Protein AF-A0A3N0X0K7-F1 (afdb_monomer)

Structure (mmCIF, N/CA/C/O backbone):
data_AF-A0A3N0X0K7-F1
#
_entry.id   AF-A0A3N0X0K7-F1
#
loop_
_atom_site.group_PDB
_atom_site.id
_atom_site.type_symbol
_atom_site.label_atom_id
_atom_site.label_alt_id
_atom_site.label_comp_id
_atom_site.label_asym_id
_atom_site.label_entity_id
_atom_site.label_seq_id
_atom_site.pdbx_PDB_ins_code
_atom_site.Cartn_x
_atom_site.Cartn_y
_atom_site.Cartn_z
_atom_site.occupancy
_atom_site.B_iso_or_equiv
_atom_site.auth_seq_id
_atom_site.auth_comp_id
_atom_site.auth_asym_id
_atom_site.auth_atom_id
_atom_site.pdbx_PDB_model_num
ATOM 1 N N . MET A 1 1 ? 2.180 -12.646 -19.378 1.00 42.62 1 MET A N 1
ATOM 2 C CA . MET A 1 1 ? 1.410 -11.622 -18.642 1.00 42.62 1 MET A CA 1
ATOM 3 C C . MET A 1 1 ? 1.307 -12.081 -17.193 1.00 42.62 1 MET A C 1
ATOM 5 O O . MET A 1 1 ? 0.645 -13.079 -16.935 1.00 42.62 1 MET A O 1
ATOM 9 N N . LEU A 1 2 ? 2.068 -11.467 -16.283 1.00 44.31 2 LEU A N 1
ATOM 10 C CA . LEU A 1 2 ? 2.114 -11.867 -14.871 1.00 44.31 2 LEU A CA 1
ATOM 11 C C . LEU A 1 2 ? 0.747 -11.634 -14.223 1.00 44.31 2 LEU A C 1
ATOM 13 O O . LEU A 1 2 ? 0.342 -10.495 -14.007 1.00 44.31 2 LEU A O 1
ATOM 17 N N . LYS A 1 3 ? 0.030 -12.720 -13.932 1.00 46.59 3 LYS A N 1
ATOM 18 C CA . LYS A 1 3 ? -1.106 -12.692 -13.014 1.00 46.59 3 LYS A CA 1
ATOM 19 C C . LYS A 1 3 ? -0.522 -12.767 -11.609 1.00 46.59 3 LYS A C 1
ATOM 21 O O . LYS A 1 3 ? -0.120 -13.841 -11.172 1.00 46.59 3 LYS A O 1
ATOM 26 N N . PHE A 1 4 ? -0.388 -11.621 -10.952 1.00 51.25 4 PHE A N 1
ATOM 27 C CA . PHE A 1 4 ? -0.077 -11.607 -9.529 1.00 51.25 4 PHE A CA 1
ATOM 28 C C . PHE A 1 4 ? -1.282 -12.153 -8.772 1.00 51.25 4 PHE A C 1
ATOM 30 O O . PHE A 1 4 ? -2.422 -11.813 -9.096 1.00 51.25 4 PHE A O 1
ATOM 37 N N . ASP A 1 5 ? -1.025 -13.013 -7.791 1.00 53.47 5 ASP A N 1
ATOM 38 C CA . ASP A 1 5 ? -2.063 -13.415 -6.856 1.00 53.47 5 ASP A CA 1
ATOM 39 C C . ASP A 1 5 ? -2.593 -12.151 -6.170 1.00 53.47 5 ASP A C 1
ATOM 41 O O . ASP A 1 5 ? -1.829 -11.277 -5.748 1.00 53.47 5 ASP A O 1
ATOM 45 N N . VAL A 1 6 ? -3.913 -12.045 -6.096 1.00 47.72 6 VAL A N 1
ATOM 46 C CA . VAL A 1 6 ? -4.622 -10.934 -5.469 1.00 47.72 6 VAL A CA 1
ATOM 47 C C . VAL A 1 6 ? -4.122 -10.732 -4.030 1.00 47.72 6 VAL A C 1
ATOM 49 O O . VAL A 1 6 ? -3.974 -9.595 -3.582 1.00 47.72 6 VAL A O 1
ATOM 52 N N . ALA A 1 7 ? -3.746 -11.817 -3.342 1.00 43.44 7 ALA A N 1
ATOM 53 C CA . ALA A 1 7 ? -3.130 -11.767 -2.018 1.00 43.44 7 ALA A CA 1
ATOM 54 C C . ALA A 1 7 ? -1.805 -10.977 -1.989 1.00 43.44 7 ALA A C 1
ATOM 56 O O . ALA A 1 7 ? -1.611 -10.149 -1.099 1.00 43.44 7 ALA A O 1
ATOM 57 N N . VAL A 1 8 ? -0.939 -11.162 -2.994 1.00 49.38 8 VAL A N 1
ATOM 58 C CA . VAL A 1 8 ? 0.369 -10.488 -3.098 1.00 49.38 8 VAL A CA 1
ATOM 59 C C . VAL A 1 8 ? 0.190 -8.990 -3.331 1.00 49.38 8 VAL A C 1
ATOM 61 O O . VAL A 1 8 ? 0.864 -8.185 -2.695 1.00 49.38 8 VAL A O 1
ATOM 64 N N . ILE A 1 9 ? -0.750 -8.594 -4.196 1.00 49.69 9 ILE A N 1
ATOM 65 C CA . ILE A 1 9 ? -1.032 -7.173 -4.461 1.00 49.69 9 ILE A CA 1
ATOM 66 C C . ILE A 1 9 ? -1.524 -6.469 -3.192 1.00 49.69 9 ILE A C 1
ATOM 68 O O . ILE A 1 9 ? -1.083 -5.362 -2.893 1.00 49.69 9 ILE A O 1
ATOM 72 N N . TYR A 1 10 ? -2.400 -7.109 -2.416 1.00 45.81 10 TYR A N 1
ATOM 73 C CA . TYR A 1 10 ? -2.913 -6.507 -1.187 1.00 45.81 10 TYR A CA 1
ATOM 74 C C . TYR A 1 10 ? -1.892 -6.458 -0.038 1.00 45.81 10 TYR A C 1
ATOM 76 O O . TYR A 1 10 ? -2.064 -5.661 0.884 1.00 45.81 10 TYR A O 1
ATOM 84 N N . GLU A 1 11 ? -0.849 -7.289 -0.059 1.00 48.34 11 GLU A N 1
ATOM 85 C CA . GLU A 1 11 ? 0.229 -7.261 0.944 1.00 48.34 11 GLU A CA 1
ATOM 86 C C . GLU A 1 11 ? 1.332 -6.248 0.604 1.00 48.34 11 GLU A C 1
ATOM 88 O O . GLU A 1 11 ? 1.971 -5.717 1.514 1.00 48.34 11 GLU A O 1
ATOM 93 N N . LEU A 1 12 ? 1.472 -5.866 -0.672 1.00 46.84 12 LEU A N 1
ATOM 94 C CA . LEU A 1 12 ? 2.331 -4.756 -1.112 1.00 46.84 12 LEU A CA 1
ATOM 95 C C . LEU A 1 12 ? 1.853 -3.372 -0.626 1.00 46.84 12 LEU A C 1
ATOM 97 O O . LEU A 1 12 ? 2.621 -2.416 -0.677 1.00 46.84 12 LEU A O 1
ATOM 101 N N . ASP A 1 13 ? 0.628 -3.262 -0.101 1.00 42.47 13 ASP A N 1
ATOM 102 C CA . ASP A 1 13 ? 0.082 -2.034 0.509 1.00 42.47 13 ASP A CA 1
ATOM 103 C C . ASP A 1 13 ? 0.624 -1.791 1.941 1.00 42.47 13 ASP A C 1
ATOM 105 O O . ASP A 1 13 ? 0.201 -0.872 2.649 1.00 42.47 13 ASP A O 1
ATOM 109 N N . THR A 1 14 ? 1.564 -2.634 2.394 1.00 44.47 14 THR A N 1
ATOM 110 C CA . THR A 1 14 ? 2.254 -2.508 3.681 1.00 44.47 14 THR A CA 1
ATOM 111 C C . THR A 1 14 ? 3.696 -2.038 3.484 1.00 44.47 14 THR A C 1
ATOM 113 O O . THR A 1 14 ? 4.567 -2.771 3.020 1.00 44.47 14 THR A O 1
ATOM 116 N N . ILE A 1 15 ? 3.984 -0.794 3.879 1.00 45.72 15 ILE A N 1
ATOM 117 C CA . ILE A 1 15 ? 5.370 -0.324 3.984 1.00 45.72 15 ILE A CA 1
ATOM 118 C C . ILE A 1 15 ? 5.989 -1.008 5.205 1.00 45.72 15 ILE A C 1
ATOM 120 O O . ILE A 1 15 ? 5.619 -0.737 6.354 1.00 45.72 15 ILE A O 1
ATOM 124 N N . SER A 1 16 ? 6.909 -1.928 4.932 1.00 49.16 16 SER A N 1
ATOM 125 C CA . SER A 1 16 ? 7.730 -2.608 5.928 1.00 49.16 16 SER A CA 1
ATOM 126 C C . SER A 1 16 ? 9.101 -1.942 5.928 1.00 49.16 16 SER A C 1
ATOM 128 O O . SER A 1 16 ? 9.809 -1.991 4.924 1.00 49.16 16 SER A O 1
ATOM 130 N N . ILE A 1 17 ? 9.457 -1.273 7.026 1.00 48.50 17 ILE A N 1
ATOM 131 C CA . ILE A 1 17 ? 10.826 -0.792 7.230 1.00 48.50 17 ILE A CA 1
ATOM 132 C C . ILE A 1 17 ? 11.568 -1.936 7.900 1.00 48.50 17 ILE A C 1
ATOM 134 O O . ILE A 1 17 ? 11.283 -2.291 9.042 1.00 48.50 17 ILE A O 1
ATOM 138 N N . THR A 1 18 ? 12.476 -2.537 7.151 1.00 54.69 18 THR A N 1
ATOM 139 C CA . THR A 1 18 ? 13.301 -3.646 7.606 1.00 54.69 18 THR A CA 1
ATOM 140 C C . THR A 1 18 ? 14.745 -3.178 7.607 1.00 54.69 18 THR A C 1
ATOM 142 O O . THR A 1 18 ? 15.184 -2.550 6.641 1.00 54.69 18 THR A O 1
ATOM 145 N N . GLU A 1 19 ? 15.481 -3.459 8.683 1.00 54.78 19 GLU A N 1
ATOM 146 C CA . GLU A 1 19 ? 16.927 -3.251 8.683 1.00 54.78 19 GLU A CA 1
ATOM 147 C C . GLU A 1 19 ? 17.546 -4.119 7.587 1.00 54.78 19 GLU A C 1
ATOM 149 O O . GLU A 1 19 ? 17.354 -5.336 7.539 1.00 54.78 19 GLU A O 1
ATOM 154 N N . ILE A 1 20 ? 18.233 -3.463 6.653 1.00 60.56 20 ILE A N 1
ATOM 155 C CA . ILE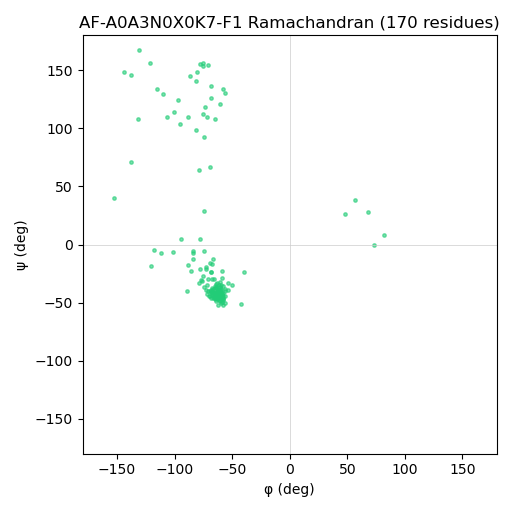 A 1 20 ? 18.908 -4.128 5.544 1.00 60.56 20 ILE A CA 1
ATOM 156 C C . ILE A 1 20 ? 20.152 -4.795 6.119 1.00 60.56 20 ILE A C 1
ATOM 158 O O . ILE A 1 20 ? 21.214 -4.181 6.211 1.00 60.56 20 ILE A O 1
ATOM 162 N N . ASP A 1 21 ? 20.007 -6.057 6.497 1.00 70.38 21 ASP A N 1
ATOM 163 C CA . ASP A 1 21 ? 21.142 -6.912 6.797 1.00 70.38 21 ASP A CA 1
ATOM 164 C C . ASP A 1 21 ? 21.807 -7.333 5.479 1.00 70.38 21 ASP A C 1
ATOM 166 O O . ASP A 1 21 ? 21.222 -8.046 4.658 1.00 70.38 21 ASP A O 1
ATOM 170 N N . GLN A 1 22 ? 23.031 -6.852 5.254 1.00 63.88 22 GLN A N 1
ATOM 171 C CA . GLN A 1 22 ? 23.796 -7.174 4.051 1.00 63.88 22 GLN A CA 1
ATOM 172 C C . GLN A 1 22 ? 24.248 -8.640 4.014 1.00 63.88 22 GLN A C 1
ATOM 174 O O . GLN A 1 22 ? 24.584 -9.127 2.936 1.00 63.88 22 GLN A O 1
ATOM 179 N N . GLU A 1 23 ? 24.219 -9.365 5.131 1.00 72.19 23 GLU A N 1
ATOM 180 C CA . GLU A 1 23 ? 24.517 -10.801 5.158 1.00 72.19 23 GLU A CA 1
ATOM 181 C C . GLU A 1 23 ? 23.287 -11.656 4.805 1.00 72.19 23 GLU A C 1
ATOM 183 O O . GLU A 1 23 ? 23.411 -12.840 4.482 1.00 72.19 23 GLU A O 1
ATOM 188 N N . ASN A 1 24 ? 22.089 -11.058 4.767 1.00 81.00 24 ASN A N 1
ATOM 189 C CA . ASN A 1 24 ? 20.861 -11.769 4.439 1.00 81.00 24 ASN A CA 1
ATOM 190 C C . ASN A 1 24 ? 20.779 -12.109 2.941 1.00 81.00 24 ASN A C 1
ATOM 192 O O . ASN A 1 24 ? 20.677 -11.244 2.063 1.00 81.00 24 ASN A O 1
ATOM 196 N N . GLN A 1 25 ? 20.734 -13.409 2.645 1.00 84.69 25 GLN A N 1
ATOM 197 C CA . GLN A 1 25 ? 20.686 -13.924 1.279 1.00 84.69 25 GLN A CA 1
ATOM 198 C C . GLN A 1 25 ? 19.464 -13.430 0.483 1.00 84.69 25 GLN A C 1
ATOM 200 O O . GLN A 1 25 ? 19.592 -13.168 -0.712 1.00 84.69 25 GLN A O 1
ATOM 205 N N . LEU A 1 26 ? 18.300 -13.240 1.119 1.00 85.62 26 LEU A N 1
ATOM 206 C CA . LEU A 1 26 ? 17.094 -12.733 0.448 1.00 85.62 26 LEU A CA 1
ATOM 207 C C . LEU A 1 26 ? 17.269 -11.281 -0.013 1.00 85.62 26 LEU A C 1
ATOM 209 O O . LEU A 1 26 ? 16.827 -10.915 -1.105 1.00 85.62 26 LEU A O 1
ATOM 213 N N . VAL A 1 27 ? 17.942 -10.467 0.803 1.00 84.44 27 VAL A N 1
ATOM 214 C CA . VAL A 1 27 ? 18.257 -9.064 0.507 1.00 84.44 27 VAL A CA 1
ATOM 215 C C . VAL A 1 27 ? 19.266 -8.979 -0.638 1.00 84.44 27 VAL A C 1
ATOM 217 O O . VAL A 1 27 ? 19.047 -8.240 -1.601 1.00 84.44 27 VAL A O 1
ATOM 220 N N . GLN A 1 28 ? 20.326 -9.790 -0.586 1.00 87.00 28 GLN A N 1
ATOM 221 C CA . GLN A 1 28 ? 21.322 -9.884 -1.659 1.00 87.00 28 GLN A CA 1
ATOM 222 C C . GLN A 1 28 ? 20.703 -10.322 -2.988 1.00 87.00 28 GLN A C 1
ATOM 224 O O . GLN A 1 28 ? 21.020 -9.792 -4.060 1.00 87.00 28 GLN A O 1
ATOM 229 N N . ASP A 1 29 ? 19.755 -11.250 -2.919 1.00 90.81 29 ASP A N 1
ATOM 230 C CA . ASP A 1 29 ? 18.973 -11.673 -4.062 1.00 90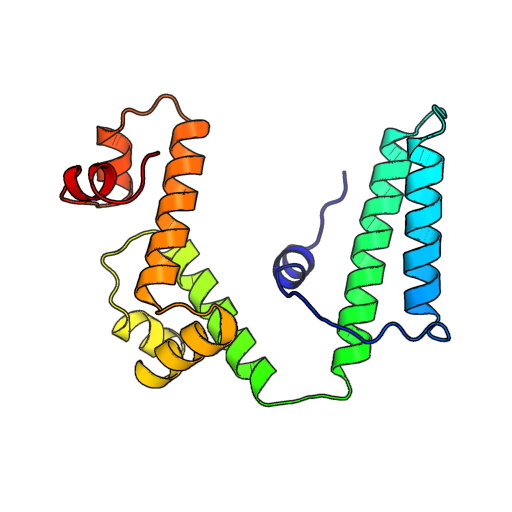.81 29 ASP A CA 1
ATOM 231 C C . ASP A 1 29 ? 18.140 -10.516 -4.635 1.00 90.81 29 ASP A C 1
ATOM 233 O O . ASP A 1 29 ? 18.223 -10.227 -5.834 1.00 90.81 29 ASP A O 1
ATOM 237 N N . ALA A 1 30 ? 17.356 -9.814 -3.816 1.00 90.81 30 ALA A N 1
ATOM 238 C CA . ALA A 1 30 ? 16.565 -8.674 -4.284 1.00 90.81 30 ALA A CA 1
ATOM 239 C C . ALA A 1 30 ? 17.451 -7.611 -4.955 1.00 90.81 30 ALA A C 1
ATOM 241 O O . ALA A 1 30 ? 17.155 -7.163 -6.066 1.00 90.81 30 ALA A O 1
ATOM 242 N N . TYR A 1 31 ? 18.588 -7.290 -4.339 1.00 88.50 31 TYR A N 1
ATOM 243 C CA . TYR A 1 31 ? 19.558 -6.339 -4.871 1.00 88.50 31 TYR A CA 1
ATOM 244 C C . TYR A 1 31 ? 20.146 -6.782 -6.220 1.00 88.50 31 TYR A C 1
ATOM 246 O O . TYR A 1 31 ? 20.224 -6.000 -7.172 1.00 88.50 31 TYR A O 1
ATOM 254 N N . THR A 1 32 ? 20.488 -8.064 -6.349 1.00 93.38 32 THR A N 1
ATOM 255 C CA . THR A 1 32 ? 20.957 -8.643 -7.614 1.00 93.38 32 THR A CA 1
ATOM 256 C C . THR A 1 32 ? 19.885 -8.564 -8.702 1.00 93.38 32 THR A C 1
ATOM 258 O O . THR A 1 32 ? 20.196 -8.257 -9.854 1.00 93.38 32 THR A O 1
ATOM 261 N N . THR A 1 33 ? 18.614 -8.793 -8.360 1.00 94.56 33 THR A N 1
ATOM 262 C CA . THR A 1 33 ? 17.507 -8.648 -9.316 1.00 94.56 33 THR A CA 1
ATOM 263 C C . THR A 1 33 ? 17.347 -7.202 -9.771 1.00 94.56 33 THR A C 1
ATOM 265 O O . THR A 1 33 ? 17.200 -6.974 -10.967 1.00 94.56 33 THR A O 1
ATOM 268 N N . ILE A 1 34 ? 17.457 -6.223 -8.866 1.00 92.62 34 ILE A N 1
ATOM 269 C CA . ILE A 1 34 ? 17.421 -4.794 -9.221 1.00 92.62 34 ILE A CA 1
ATOM 270 C C . ILE A 1 34 ? 18.534 -4.459 -10.220 1.00 92.62 34 ILE A C 1
ATOM 272 O O . ILE A 1 34 ? 18.269 -3.829 -11.243 1.00 92.62 34 ILE A O 1
ATOM 276 N N . LYS A 1 35 ? 19.765 -4.931 -9.981 1.00 94.44 35 LYS A N 1
ATOM 277 C CA . LYS A 1 35 ? 20.880 -4.741 -10.924 1.00 94.44 35 LYS A CA 1
ATOM 278 C C . LYS A 1 35 ? 20.578 -5.322 -12.305 1.00 94.44 35 LYS A C 1
ATOM 280 O O . LYS A 1 35 ? 20.861 -4.670 -13.307 1.00 94.44 35 LYS A O 1
ATOM 285 N N . LYS A 1 36 ? 19.968 -6.510 -12.366 1.00 94.62 36 LYS A N 1
ATOM 286 C CA . LYS A 1 36 ? 19.537 -7.125 -13.631 1.00 94.62 36 LYS A CA 1
ATOM 287 C C . LYS A 1 36 ? 18.443 -6.308 -14.321 1.00 94.62 36 LYS A C 1
ATOM 289 O O . LYS A 1 36 ? 18.543 -6.107 -15.523 1.00 94.62 36 LYS A O 1
ATOM 294 N N . CYS A 1 37 ? 17.459 -5.780 -13.583 1.00 93.31 37 CYS A N 1
ATOM 295 C CA . CYS A 1 37 ? 16.446 -4.875 -14.141 1.00 93.31 37 CYS A CA 1
ATOM 296 C C . CYS A 1 37 ? 17.088 -3.637 -14.774 1.00 93.31 37 CYS A C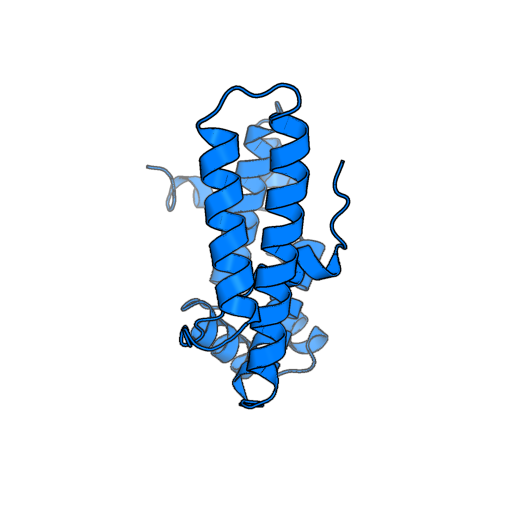 1
ATOM 298 O O . CYS A 1 37 ? 16.733 -3.263 -15.886 1.00 93.31 37 CYS A O 1
ATOM 300 N N . ILE A 1 38 ? 18.037 -3.009 -14.073 1.00 92.69 38 ILE A N 1
ATOM 301 C CA . ILE A 1 38 ? 18.732 -1.810 -14.559 1.00 92.69 38 ILE A CA 1
ATOM 302 C C . ILE A 1 38 ? 19.540 -2.137 -15.816 1.00 92.69 38 ILE A C 1
ATOM 304 O O . ILE A 1 38 ? 19.441 -1.414 -16.805 1.00 92.69 38 ILE A O 1
ATOM 308 N N . PHE A 1 39 ? 20.293 -3.239 -15.801 1.00 94.25 39 PHE A N 1
ATOM 309 C CA . PHE A 1 39 ? 21.064 -3.689 -16.956 1.00 94.25 39 PHE A CA 1
ATOM 310 C C . PHE A 1 39 ? 20.163 -3.947 -18.173 1.00 94.25 39 PHE A C 1
ATOM 312 O O . PHE A 1 39 ? 20.421 -3.409 -19.247 1.00 94.25 39 PHE A O 1
ATOM 319 N N . GLU A 1 40 ? 19.079 -4.703 -18.006 1.00 93.50 40 GLU A N 1
ATOM 320 C CA . GLU A 1 40 ? 18.120 -5.001 -19.080 1.00 93.50 40 GLU A CA 1
ATOM 321 C C . GLU A 1 40 ? 17.412 -3.732 -19.582 1.00 93.50 40 GLU A C 1
ATOM 323 O O . GLU A 1 40 ? 17.122 -3.578 -20.765 1.00 93.50 40 GLU A O 1
ATOM 328 N N . TYR A 1 41 ? 17.151 -2.773 -18.691 1.00 90.25 41 TYR A N 1
ATOM 329 C CA . TYR A 1 41 ? 16.562 -1.495 -19.073 1.00 90.25 41 TYR A CA 1
ATOM 330 C C . TYR A 1 41 ? 17.520 -0.645 -19.919 1.00 90.25 41 TYR A C 1
ATOM 332 O O . TYR A 1 41 ? 17.089 -0.023 -20.894 1.00 90.25 41 TYR A O 1
ATOM 340 N N . GLN A 1 42 ? 18.806 -0.625 -19.569 1.00 92.56 42 GLN A N 1
ATOM 341 C CA . GLN A 1 42 ? 19.830 0.170 -20.251 1.00 92.56 42 GLN A CA 1
ATOM 342 C C . GLN A 1 42 ? 20.257 -0.428 -21.596 1.00 92.56 42 GLN A C 1
ATOM 344 O O . GLN A 1 42 ? 20.579 0.320 -22.517 1.00 92.56 42 GLN A O 1
ATOM 349 N N . ASN A 1 43 ? 20.231 -1.753 -21.733 1.00 86.00 43 ASN A N 1
ATOM 350 C CA . ASN A 1 43 ? 20.648 -2.436 -22.953 1.00 86.00 43 ASN A CA 1
ATOM 351 C C . ASN A 1 43 ? 19.423 -2.766 -23.820 1.00 86.00 43 ASN A C 1
ATOM 353 O O . ASN A 1 43 ? 18.485 -3.415 -23.371 1.00 86.00 43 ASN A O 1
ATOM 357 N N . GLN A 1 44 ? 19.399 -2.324 -25.081 1.00 85.81 44 GLN A N 1
ATOM 358 C CA . GLN A 1 44 ? 18.306 -2.632 -26.016 1.00 85.81 44 GLN A CA 1
ATOM 359 C C . GLN A 1 44 ? 18.446 -4.047 -26.597 1.00 85.81 44 GLN A C 1
ATOM 361 O O . GLN A 1 44 ? 18.682 -4.233 -27.789 1.00 85.81 44 GLN A O 1
ATOM 366 N N . LEU A 1 45 ? 18.343 -5.055 -25.733 1.00 89.81 45 LEU A N 1
ATOM 367 C CA . LEU A 1 45 ? 18.448 -6.456 -26.124 1.00 89.81 45 LEU A CA 1
ATOM 368 C C . LEU A 1 45 ? 17.121 -6.976 -26.712 1.00 89.81 45 LEU A C 1
ATOM 370 O O . LEU A 1 45 ? 16.039 -6.539 -26.301 1.00 89.81 45 LEU A O 1
ATOM 374 N N . PRO A 1 46 ? 17.163 -7.933 -27.658 1.00 92.81 46 PRO A N 1
ATOM 375 C CA . PRO A 1 46 ? 15.965 -8.625 -28.120 1.00 92.81 46 PRO A CA 1
ATOM 376 C C . PRO A 1 46 ? 15.210 -9.279 -26.956 1.00 92.81 46 PRO A C 1
ATOM 378 O O . PRO A 1 46 ? 15.796 -10.003 -26.157 1.00 92.81 46 PRO A O 1
ATOM 381 N N . GLY A 1 47 ? 13.897 -9.049 -26.869 1.00 91.31 47 GLY A N 1
ATOM 382 C CA . GLY A 1 47 ? 13.063 -9.606 -25.797 1.00 91.31 47 GLY A CA 1
ATOM 383 C C . GLY A 1 47 ? 13.089 -8.829 -24.474 1.00 91.31 47 GLY A C 1
ATOM 384 O O . GLY A 1 47 ? 12.486 -9.295 -23.506 1.00 91.31 47 GLY A O 1
ATOM 385 N N . LYS A 1 48 ? 13.707 -7.639 -24.440 1.00 89.81 48 LYS A N 1
ATOM 386 C CA . LYS A 1 48 ? 13.805 -6.750 -23.269 1.00 89.81 48 LYS A CA 1
ATOM 387 C C . LYS A 1 48 ? 12.512 -6.619 -22.463 1.00 89.81 48 LYS A C 1
ATOM 389 O O . LYS A 1 48 ? 12.525 -6.797 -21.250 1.00 89.81 48 LYS A O 1
ATOM 394 N N . ASP A 1 49 ? 11.387 -6.319 -23.111 1.00 87.44 49 ASP A N 1
ATOM 395 C CA . ASP A 1 49 ? 10.127 -6.080 -22.392 1.00 87.44 49 ASP A CA 1
ATOM 396 C C . ASP A 1 49 ? 9.641 -7.333 -21.657 1.00 87.44 49 ASP A C 1
ATOM 398 O O . ASP A 1 49 ? 9.139 -7.258 -20.534 1.00 87.44 49 ASP A O 1
ATOM 402 N N . LEU A 1 50 ? 9.839 -8.504 -22.266 1.00 90.06 50 LEU A N 1
ATOM 403 C CA . LEU A 1 50 ? 9.511 -9.781 -21.650 1.00 90.06 50 LEU A CA 1
ATOM 404 C C . LEU A 1 50 ? 10.462 -10.078 -20.482 1.00 90.06 50 LEU A C 1
ATOM 406 O O . LEU A 1 50 ? 10.005 -10.461 -19.406 1.00 90.06 50 LEU A O 1
ATOM 410 N N . ALA A 1 51 ? 11.766 -9.855 -20.665 1.00 91.69 51 ALA A N 1
ATOM 411 C CA . ALA A 1 51 ? 12.766 -10.023 -19.614 1.00 91.69 51 ALA A CA 1
ATOM 412 C C . ALA A 1 51 ? 12.493 -9.103 -18.412 1.00 91.69 51 ALA A C 1
ATOM 414 O O . ALA A 1 51 ? 12.479 -9.569 -17.271 1.00 91.69 51 ALA A O 1
ATOM 415 N N . LEU A 1 52 ? 12.177 -7.828 -18.655 1.00 89.75 52 LEU A N 1
ATOM 416 C CA . LEU A 1 52 ? 11.801 -6.867 -17.618 1.00 89.75 52 LEU A CA 1
ATOM 417 C C . LEU A 1 52 ? 10.542 -7.296 -16.867 1.00 89.75 52 LEU A C 1
ATOM 419 O O . LEU A 1 52 ? 10.528 -7.220 -15.641 1.00 89.75 52 LEU A O 1
ATOM 423 N N . GLN A 1 53 ? 9.516 -7.804 -17.558 1.00 88.62 53 GLN A N 1
ATOM 424 C CA . GLN A 1 53 ? 8.332 -8.348 -16.887 1.00 88.62 53 GLN A CA 1
ATOM 425 C C . GLN A 1 53 ? 8.718 -9.461 -15.905 1.00 88.62 53 GLN A C 1
ATOM 427 O O . GLN A 1 53 ? 8.342 -9.394 -14.734 1.00 88.62 53 GLN A O 1
ATOM 432 N N . TYR A 1 54 ? 9.514 -10.445 -16.335 1.00 92.62 54 TYR A N 1
ATOM 433 C CA . TYR A 1 54 ? 9.968 -11.529 -15.458 1.00 92.62 54 TYR A CA 1
ATOM 434 C C . TYR A 1 54 ? 10.810 -11.031 -14.280 1.00 92.62 54 TYR A C 1
ATOM 436 O O . TYR A 1 54 ? 10.594 -11.460 -13.145 1.00 92.62 54 TYR A O 1
ATOM 444 N N . LEU A 1 55 ? 11.750 -10.116 -14.528 1.00 93.31 55 LEU A N 1
ATOM 445 C CA . LEU A 1 55 ? 12.628 -9.575 -13.494 1.00 93.31 55 LEU A CA 1
ATOM 446 C C . LEU A 1 55 ? 11.850 -8.765 -12.452 1.00 93.31 55 LEU A C 1
ATOM 448 O O . LEU A 1 55 ? 12.085 -8.937 -11.257 1.00 93.31 55 LEU A O 1
ATOM 452 N N . VAL A 1 56 ? 10.882 -7.951 -12.879 1.00 88.81 56 VAL A N 1
ATOM 453 C CA . VAL A 1 56 ? 9.999 -7.198 -11.976 1.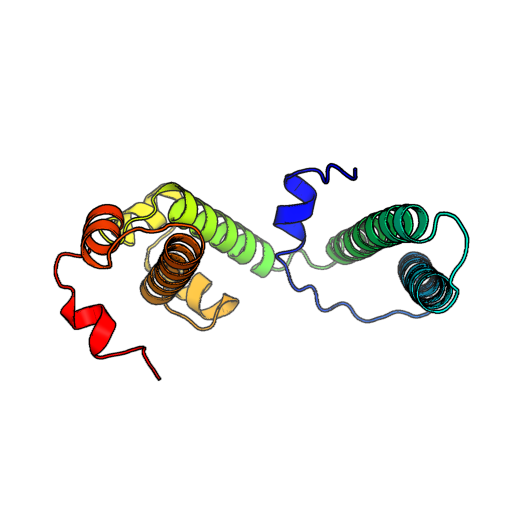00 88.81 56 VAL A CA 1
ATOM 454 C C . VAL A 1 56 ? 9.110 -8.143 -11.170 1.00 88.81 56 VAL A C 1
ATOM 456 O O . VAL A 1 56 ? 9.006 -7.988 -9.955 1.00 88.81 56 VAL A O 1
ATOM 459 N N . GLY A 1 57 ? 8.521 -9.164 -11.800 1.00 87.81 57 GLY A N 1
ATOM 460 C CA . GLY A 1 57 ? 7.738 -10.174 -11.083 1.00 87.81 57 GLY A CA 1
ATOM 461 C C . GLY A 1 57 ? 8.560 -10.902 -10.016 1.00 87.81 57 GLY A C 1
ATOM 462 O O . GLY A 1 57 ? 8.115 -11.059 -8.879 1.00 87.81 57 GLY A O 1
ATOM 463 N N . MET A 1 58 ? 9.795 -11.280 -10.351 1.00 91.44 58 MET A N 1
ATOM 464 C CA . MET A 1 58 ? 10.718 -11.911 -9.410 1.00 91.44 58 MET A CA 1
ATOM 465 C C . MET A 1 58 ? 11.157 -10.956 -8.295 1.00 91.44 58 MET A C 1
ATOM 467 O O . MET A 1 58 ? 11.290 -11.379 -7.147 1.00 91.44 58 MET A O 1
ATOM 471 N N . LEU A 1 59 ? 11.368 -9.674 -8.606 1.00 89.62 59 LEU A N 1
ATOM 472 C CA . LEU A 1 59 ? 11.698 -8.652 -7.614 1.00 89.62 59 LEU A CA 1
ATOM 473 C C . LEU A 1 59 ? 10.576 -8.512 -6.586 1.00 89.62 59 LEU A C 1
ATOM 475 O O . LEU A 1 59 ? 10.846 -8.580 -5.392 1.00 89.62 59 LEU A O 1
ATOM 479 N N . LEU A 1 60 ? 9.325 -8.397 -7.037 1.00 84.44 60 LEU A N 1
ATOM 480 C CA . LEU A 1 60 ? 8.165 -8.311 -6.149 1.00 84.44 60 LEU A CA 1
ATOM 481 C C . LEU A 1 60 ? 8.058 -9.537 -5.233 1.00 84.44 60 LEU A C 1
ATOM 483 O O . LEU A 1 60 ? 7.861 -9.389 -4.030 1.00 84.44 60 LEU A O 1
ATOM 487 N N . LEU A 1 61 ? 8.278 -10.742 -5.768 1.00 85.00 61 LEU A N 1
ATOM 488 C CA . LEU A 1 61 ? 8.278 -11.966 -4.965 1.00 85.00 61 LEU A CA 1
ATOM 489 C C . LEU A 1 61 ? 9.422 -12.000 -3.936 1.00 85.00 61 LEU A C 1
ATOM 491 O O . LEU A 1 61 ? 9.239 -12.492 -2.823 1.00 85.00 61 LEU A O 1
ATOM 495 N N . ARG A 1 62 ? 10.609 -11.489 -4.287 1.00 87.69 62 ARG A N 1
ATOM 496 C CA . ARG A 1 62 ? 11.755 -11.394 -3.365 1.00 87.69 62 ARG A CA 1
ATOM 497 C C . ARG A 1 62 ? 11.480 -10.399 -2.240 1.00 87.69 62 ARG A C 1
ATOM 499 O O . ARG A 1 62 ? 11.690 -10.745 -1.083 1.00 87.69 62 ARG A O 1
ATOM 506 N N . LEU A 1 63 ? 10.949 -9.221 -2.565 1.00 82.31 63 LEU A N 1
ATOM 507 C CA . LEU A 1 63 ? 10.540 -8.219 -1.576 1.00 82.31 63 LEU A CA 1
ATOM 508 C C . LEU A 1 63 ? 9.476 -8.774 -0.624 1.00 82.31 63 LEU A C 1
ATOM 510 O O . LEU A 1 63 ? 9.593 -8.609 0.587 1.00 82.31 63 LEU A O 1
ATOM 514 N N . TYR A 1 64 ? 8.509 -9.520 -1.158 1.00 79.44 64 TYR A N 1
ATOM 515 C CA . TYR A 1 64 ? 7.510 -10.212 -0.354 1.00 79.44 64 TYR A CA 1
ATOM 516 C C . TYR A 1 64 ? 8.121 -11.251 0.605 1.00 79.44 64 TYR A C 1
ATOM 518 O O . TYR A 1 64 ? 7.783 -11.320 1.783 1.00 79.44 64 TYR A O 1
ATOM 526 N N . ARG A 1 65 ? 9.081 -12.059 0.143 1.00 83.06 65 ARG A N 1
ATOM 527 C CA . ARG A 1 65 ? 9.766 -13.032 1.014 1.00 83.06 65 ARG A CA 1
ATOM 528 C C . ARG A 1 65 ? 10.567 -12.358 2.125 1.00 83.06 65 ARG A C 1
ATOM 530 O O . ARG A 1 65 ? 10.578 -12.871 3.239 1.00 83.06 65 ARG A O 1
ATOM 537 N N . ILE A 1 66 ? 11.203 -11.221 1.836 1.00 80.88 66 ILE A N 1
ATOM 538 C CA . ILE A 1 66 ? 11.887 -10.408 2.851 1.00 80.88 66 ILE A CA 1
ATOM 539 C C . ILE A 1 66 ? 10.867 -9.928 3.889 1.00 80.88 66 ILE A C 1
ATOM 541 O O . ILE A 1 66 ? 11.085 -10.129 5.082 1.00 80.88 66 ILE A O 1
ATOM 545 N N . SER A 1 67 ? 9.718 -9.385 3.469 1.00 72.62 67 SER A N 1
ATOM 546 C CA . SER A 1 67 ? 8.698 -8.939 4.426 1.00 72.62 67 SER A CA 1
ATOM 547 C C . SER A 1 67 ? 8.176 -10.078 5.308 1.00 72.62 67 SER A C 1
ATOM 549 O O . SER A 1 67 ? 7.965 -9.856 6.496 1.00 72.62 67 SER A O 1
ATOM 551 N N . GLN A 1 68 ? 8.030 -11.299 4.778 1.00 72.12 68 GLN A N 1
ATOM 552 C CA . GLN A 1 68 ? 7.616 -12.467 5.569 1.00 72.12 68 GLN A CA 1
ATOM 553 C C . GLN A 1 68 ? 8.717 -12.963 6.523 1.00 72.12 68 GLN A C 1
ATOM 555 O O . GLN A 1 68 ? 8.435 -13.260 7.679 1.00 72.12 68 GLN A O 1
ATOM 560 N N . ALA A 1 69 ? 9.978 -13.032 6.082 1.00 68.62 69 ALA A N 1
ATOM 561 C CA . ALA A 1 69 ? 11.086 -13.527 6.909 1.00 68.62 69 ALA A CA 1
ATOM 562 C C . ALA A 1 69 ? 11.303 -12.673 8.173 1.00 68.62 69 ALA A C 1
ATOM 564 O O . ALA A 1 69 ? 11.594 -13.199 9.250 1.00 68.62 69 ALA A O 1
ATOM 565 N N . HIS A 1 70 ? 11.087 -11.361 8.057 1.00 59.59 70 HIS A N 1
ATOM 566 C CA . HIS A 1 70 ? 11.194 -10.421 9.170 1.00 59.59 70 HIS A CA 1
ATOM 567 C C . HIS A 1 70 ? 9.921 -10.317 10.033 1.00 59.59 70 HIS A C 1
ATOM 569 O O . HIS A 1 70 ? 9.966 -9.714 11.105 1.00 59.59 70 HIS A O 1
ATOM 575 N N . GLN A 1 71 ? 8.799 -10.940 9.643 1.00 52.53 71 GLN A N 1
ATOM 576 C CA . GLN A 1 71 ? 7.601 -11.020 10.496 1.00 52.53 71 GLN A CA 1
ATOM 577 C C . GLN A 1 71 ? 7.767 -11.994 11.673 1.00 52.53 71 GLN A C 1
ATOM 579 O O . GLN A 1 71 ? 7.067 -11.856 12.674 1.00 52.53 71 GLN A O 1
ATOM 584 N N . THR A 1 72 ? 8.720 -12.929 11.610 1.00 41.31 72 THR A N 1
ATOM 585 C CA . THR A 1 72 ? 8.853 -14.021 12.592 1.00 41.31 72 THR A CA 1
ATOM 586 C C . THR A 1 72 ? 9.413 -13.619 13.964 1.00 41.31 72 THR A C 1
ATOM 588 O O . THR A 1 72 ? 9.431 -14.449 14.867 1.00 41.31 72 THR A O 1
ATOM 591 N N . GLN A 1 73 ? 9.855 -12.373 14.168 1.00 40.94 73 GLN A N 1
ATOM 592 C CA . GLN A 1 73 ? 10.432 -11.936 15.455 1.00 40.94 73 GLN A CA 1
ATOM 593 C C . GLN A 1 73 ? 9.657 -10.822 16.163 1.00 40.94 73 GLN A C 1
ATOM 595 O O . GLN A 1 73 ? 9.970 -10.487 17.302 1.00 40.94 73 GLN A O 1
ATOM 600 N N . ILE A 1 74 ? 8.612 -10.273 15.540 1.00 39.78 74 ILE A N 1
ATOM 601 C CA . ILE A 1 74 ? 7.850 -9.162 16.111 1.00 39.78 74 ILE A CA 1
ATOM 602 C C . ILE A 1 74 ? 6.351 -9.399 15.878 1.00 39.78 74 ILE A C 1
ATOM 604 O O . ILE A 1 74 ? 5.693 -8.674 15.133 1.00 39.78 74 ILE A O 1
ATOM 608 N N . HIS A 1 75 ? 5.770 -10.373 16.582 1.00 38.88 75 HIS A N 1
ATOM 609 C CA . HIS A 1 75 ? 4.343 -10.316 16.919 1.00 38.88 75 HIS A CA 1
ATOM 610 C C . HIS A 1 75 ? 4.129 -9.191 17.949 1.00 38.88 75 HIS A C 1
ATOM 612 O O . HIS A 1 75 ? 3.839 -9.429 19.117 1.00 38.88 75 HIS A O 1
ATOM 618 N N . THR A 1 76 ? 4.342 -7.938 17.539 1.00 41.50 76 THR A N 1
ATOM 619 C CA . THR A 1 76 ? 3.907 -6.783 18.325 1.00 41.50 76 THR A CA 1
ATOM 620 C C . THR A 1 76 ? 2.474 -6.460 17.954 1.00 41.50 76 THR A C 1
ATOM 622 O O . THR A 1 76 ? 2.059 -6.586 16.802 1.00 41.50 76 THR A O 1
ATOM 625 N N . LEU A 1 77 ? 1.733 -6.010 18.956 1.00 48.66 77 LEU A N 1
ATOM 626 C CA . LEU A 1 77 ? 0.342 -5.554 18.942 1.00 48.66 77 LEU A CA 1
ATOM 627 C C . LEU A 1 77 ? -0.057 -4.720 17.695 1.00 48.66 77 LEU A C 1
ATOM 629 O O . LEU A 1 77 ? -1.214 -4.750 17.282 1.00 48.66 77 LEU A O 1
ATOM 633 N N . ASN A 1 78 ? 0.907 -4.082 17.022 1.00 63.06 78 ASN A N 1
ATOM 634 C CA . ASN A 1 78 ? 0.761 -3.367 15.751 1.00 63.06 78 ASN A CA 1
ATOM 635 C C . ASN A 1 78 ? 0.244 -4.216 14.569 1.00 63.06 78 ASN A C 1
ATOM 637 O O . ASN A 1 78 ? -0.374 -3.661 13.662 1.00 63.06 78 ASN A O 1
ATOM 641 N N . GLN A 1 79 ? 0.488 -5.532 14.517 1.00 65.06 79 GLN A N 1
ATOM 642 C CA . GLN A 1 79 ? 0.011 -6.368 13.399 1.00 65.06 79 GLN A CA 1
ATOM 643 C C . GLN A 1 79 ? -1.515 -6.523 13.400 1.00 65.06 79 GLN A C 1
ATOM 645 O O . GLN A 1 79 ? -2.142 -6.425 12.345 1.00 65.06 79 GLN A O 1
ATOM 650 N N . ASN A 1 80 ? -2.119 -6.696 14.578 1.00 73.38 80 ASN A N 1
ATOM 651 C CA . ASN A 1 80 ? -3.572 -6.799 14.711 1.00 73.38 80 ASN A CA 1
ATOM 652 C C . ASN A 1 80 ? -4.245 -5.481 14.320 1.00 73.38 80 ASN A C 1
ATOM 654 O O . ASN A 1 80 ? -5.186 -5.482 13.533 1.00 73.38 80 ASN A O 1
ATOM 658 N N . GLU A 1 81 ? -3.713 -4.348 14.785 1.00 78.62 81 GLU A N 1
ATOM 659 C CA . GLU A 1 81 ? -4.202 -3.020 14.398 1.00 78.62 81 GLU A CA 1
ATOM 660 C C . GLU A 1 81 ? -4.076 -2.781 12.886 1.00 78.62 81 GLU A C 1
ATOM 662 O O . GLU A 1 81 ? -5.004 -2.274 12.255 1.00 78.62 81 GLU A O 1
ATOM 667 N N . ARG A 1 82 ? -2.969 -3.218 12.269 1.00 75.12 82 ARG A N 1
ATOM 668 C CA . ARG A 1 82 ? -2.775 -3.165 10.808 1.00 75.12 82 ARG A CA 1
ATOM 669 C C . ARG A 1 82 ? -3.765 -4.042 10.055 1.00 75.12 82 ARG A C 1
ATOM 671 O O . ARG A 1 82 ? -4.312 -3.596 9.047 1.00 75.12 82 ARG A O 1
ATOM 678 N N . SER A 1 83 ? -4.027 -5.252 10.544 1.00 79.19 83 SER A N 1
ATOM 679 C CA . SER A 1 83 ? -5.037 -6.142 9.969 1.00 79.19 83 SER A CA 1
ATOM 680 C C . SER A 1 83 ? -6.430 -5.517 10.047 1.00 79.19 83 SER A C 1
ATOM 682 O O . SER A 1 83 ? -7.160 -5.503 9.058 1.00 79.19 83 SER A O 1
ATOM 684 N N . VAL A 1 84 ? -6.783 -4.933 11.194 1.00 84.38 84 VAL A N 1
ATOM 685 C CA . VAL A 1 84 ? -8.055 -4.226 11.383 1.00 84.38 84 VAL A CA 1
ATOM 686 C C . VAL A 1 84 ? -8.160 -3.024 10.444 1.00 84.38 84 VAL A C 1
ATOM 688 O O . VAL A 1 84 ? -9.184 -2.857 9.789 1.00 84.38 84 VAL A O 1
ATOM 691 N N . PHE A 1 85 ? -7.104 -2.219 10.300 1.00 84.06 85 PHE A N 1
ATOM 692 C CA . PHE A 1 85 ? -7.097 -1.082 9.375 1.00 84.06 85 PHE A CA 1
ATOM 693 C C . PHE A 1 85 ? -7.203 -1.504 7.904 1.00 84.06 85 PHE A C 1
ATOM 695 O O . PHE A 1 85 ? -7.863 -0.837 7.109 1.00 84.06 85 PHE A O 1
ATOM 702 N N . ARG A 1 86 ? -6.590 -2.630 7.524 1.00 81.38 86 ARG A N 1
ATOM 703 C CA . ARG A 1 86 ? -6.728 -3.207 6.179 1.00 81.38 86 ARG A CA 1
ATOM 704 C C . ARG A 1 86 ? -8.164 -3.655 5.916 1.00 81.38 86 ARG A C 1
ATOM 706 O O . ARG A 1 86 ? -8.718 -3.313 4.874 1.00 81.38 86 ARG A O 1
ATOM 713 N N . ASN A 1 87 ? -8.773 -4.357 6.869 1.00 83.62 87 ASN A N 1
ATOM 714 C CA . ASN A 1 87 ? -10.172 -4.768 6.775 1.00 83.62 87 ASN A CA 1
ATOM 715 C C . ASN A 1 87 ? -11.103 -3.550 6.721 1.00 83.62 87 ASN A C 1
ATOM 717 O O . ASN A 1 87 ? -12.017 -3.526 5.905 1.00 83.62 87 ASN A O 1
ATOM 721 N N . PHE A 1 88 ? -10.817 -2.499 7.494 1.00 88.69 88 PHE A N 1
ATOM 722 C CA . PHE A 1 88 ? -11.528 -1.226 7.403 1.00 88.69 88 PHE A CA 1
ATOM 723 C C . PHE A 1 88 ? -11.444 -0.626 5.994 1.00 88.69 88 PHE A C 1
ATOM 725 O O . PHE A 1 88 ? -12.479 -0.358 5.390 1.00 88.69 88 PHE A O 1
ATOM 732 N N . LYS A 1 89 ? -10.237 -0.483 5.423 1.00 84.88 89 LYS A N 1
ATOM 733 C CA . LYS A 1 89 ? -10.057 0.015 4.045 1.00 84.88 89 LYS A CA 1
ATOM 734 C C . LYS A 1 89 ? -10.834 -0.821 3.020 1.00 84.88 89 LYS A C 1
ATOM 736 O O . LYS A 1 89 ? -11.411 -0.253 2.098 1.00 84.88 89 LYS A O 1
ATOM 741 N N . LYS A 1 90 ? -10.885 -2.144 3.197 1.00 83.31 90 LYS A N 1
ATOM 742 C CA . LYS A 1 90 ? -11.647 -3.049 2.327 1.00 83.31 90 LYS A CA 1
ATOM 743 C C . LYS A 1 90 ? -13.159 -2.811 2.424 1.00 83.31 90 LYS A C 1
ATOM 745 O O . LYS A 1 90 ? -13.812 -2.676 1.398 1.00 83.31 90 LYS A O 1
ATOM 750 N N . LEU A 1 91 ? -13.703 -2.672 3.633 1.00 86.00 91 LEU A N 1
ATOM 751 C CA . LEU A 1 91 ? -15.124 -2.353 3.823 1.00 86.00 91 LEU A CA 1
ATOM 752 C C . LEU A 1 91 ? -15.494 -0.997 3.207 1.00 86.00 91 LEU A C 1
ATOM 754 O O . LEU A 1 91 ? -16.576 -0.840 2.646 1.00 86.00 91 LEU A O 1
ATOM 758 N N . VAL A 1 92 ? -14.593 -0.015 3.287 1.00 86.94 92 VAL A N 1
ATOM 759 C CA . VAL A 1 92 ? -14.772 1.296 2.644 1.00 86.94 92 VAL A CA 1
ATOM 760 C C . VAL A 1 92 ? -14.779 1.162 1.115 1.00 86.94 92 VAL A C 1
ATOM 762 O O . VAL A 1 92 ? -15.630 1.759 0.454 1.00 86.94 92 VAL A O 1
ATOM 765 N N . GLN A 1 93 ? -13.881 0.338 0.564 1.00 82.00 93 GLN A N 1
ATOM 766 C CA . GLN A 1 93 ? -13.822 0.010 -0.865 1.00 82.00 93 GLN A CA 1
ATOM 767 C C . GLN A 1 93 ? -15.080 -0.688 -1.382 1.00 82.00 93 GLN A C 1
ATOM 769 O O . GLN A 1 93 ? -15.510 -0.414 -2.499 1.00 82.00 93 GLN A O 1
ATOM 774 N N . GLU A 1 94 ? -15.661 -1.586 -0.592 1.00 82.06 94 GLU A N 1
ATOM 775 C CA . GLU A 1 94 ? -16.871 -2.324 -0.964 1.00 82.06 94 GLU A CA 1
ATOM 776 C C . GLU A 1 94 ? -18.125 -1.442 -0.883 1.00 82.06 94 GLU A C 1
ATOM 778 O O . GLU A 1 94 ? -18.999 -1.544 -1.740 1.00 82.06 94 GLU A O 1
ATOM 783 N N . ASN A 1 95 ? -18.201 -0.540 0.104 1.00 80.94 95 ASN A N 1
ATOM 784 C CA . ASN A 1 95 ? -19.381 0.299 0.315 1.00 80.94 95 ASN A CA 1
ATOM 785 C C . ASN A 1 95 ? -19.472 1.498 -0.649 1.00 80.94 95 ASN A C 1
ATOM 787 O O . ASN A 1 95 ? -20.577 1.912 -0.982 1.00 80.94 95 ASN A O 1
ATOM 791 N N . ASN A 1 96 ? -18.338 2.085 -1.066 1.00 69.44 96 ASN A N 1
ATOM 792 C CA . ASN A 1 96 ? -18.262 3.237 -1.990 1.00 69.44 96 ASN A CA 1
ATOM 793 C C . ASN A 1 96 ? -19.203 4.427 -1.669 1.00 69.44 96 ASN A C 1
ATOM 795 O O . ASN A 1 96 ? -19.555 5.196 -2.557 1.00 69.44 96 ASN A O 1
ATOM 799 N N . SER A 1 97 ? -19.590 4.620 -0.403 1.00 70.69 97 SER A N 1
ATOM 800 C CA . SER A 1 97 ? -20.509 5.685 0.028 1.00 70.69 97 SER A CA 1
ATOM 801 C C . SER A 1 97 ? -20.135 6.259 1.400 1.00 70.69 97 SER A C 1
ATOM 803 O O . SER A 1 97 ? -19.642 5.536 2.274 1.00 70.69 97 SER A O 1
ATOM 805 N N . ILE A 1 98 ? -20.412 7.557 1.599 1.00 69.12 98 ILE A N 1
ATOM 806 C CA . ILE A 1 98 ? -20.187 8.315 2.851 1.00 69.12 98 ILE A CA 1
ATOM 807 C C . ILE A 1 98 ? -21.270 8.021 3.903 1.00 69.12 98 ILE A C 1
ATOM 809 O O . ILE A 1 98 ? -21.046 8.236 5.093 1.00 69.12 98 ILE A O 1
ATOM 813 N N . LYS A 1 99 ? -22.448 7.527 3.497 1.00 73.94 99 LYS A N 1
ATOM 814 C CA . LYS A 1 99 ? -23.624 7.412 4.383 1.00 73.94 99 LYS A CA 1
ATOM 815 C C . LYS A 1 99 ? -23.464 6.363 5.491 1.00 73.94 99 LYS A C 1
ATOM 817 O O . LYS A 1 99 ? -24.121 6.472 6.526 1.00 73.94 99 LYS A O 1
ATOM 822 N N . LYS A 1 100 ? -22.590 5.369 5.296 1.00 82.00 100 LYS A N 1
ATOM 823 C CA . LYS A 1 100 ? -22.315 4.330 6.298 1.00 82.00 100 LYS A CA 1
ATOM 824 C C . LYS A 1 100 ? -21.602 4.939 7.501 1.00 82.00 100 LYS A C 1
ATOM 826 O O . LYS A 1 100 ? -20.582 5.619 7.356 1.00 82.00 100 LYS A O 1
ATOM 831 N N . LYS A 1 101 ? -22.153 4.716 8.692 1.00 87.88 101 LYS A N 1
ATOM 832 C CA . LYS A 1 101 ? -21.654 5.349 9.909 1.00 87.88 101 LYS A CA 1
ATOM 833 C C . LYS A 1 101 ? -20.394 4.638 10.396 1.00 87.88 101 LYS A C 1
ATOM 835 O O . LYS A 1 101 ? -20.173 3.463 10.111 1.00 87.88 101 LYS A O 1
ATOM 840 N N . ILE A 1 102 ? -19.550 5.343 11.153 1.00 89.19 102 ILE A N 1
ATOM 841 C CA . ILE A 1 102 ? -18.313 4.749 11.697 1.00 89.19 102 ILE A CA 1
ATOM 842 C C . ILE A 1 102 ? -18.651 3.603 12.657 1.00 89.19 102 ILE A C 1
ATOM 844 O O . ILE A 1 102 ? -17.928 2.614 12.720 1.00 89.19 102 ILE A O 1
ATOM 848 N N . GLU A 1 103 ? -19.765 3.730 13.369 1.00 91.88 103 GLU A N 1
ATOM 849 C CA . GLU A 1 103 ? -20.342 2.727 14.256 1.00 91.88 103 GLU A CA 1
ATOM 850 C C . GLU A 1 103 ? -20.601 1.401 13.527 1.00 91.88 103 GLU A C 1
ATOM 852 O O . GLU A 1 103 ? -20.304 0.338 14.075 1.00 91.88 103 GLU A O 1
ATOM 857 N N . ASP A 1 104 ? -21.073 1.459 12.279 1.00 90.88 104 ASP A N 1
ATOM 858 C CA . ASP A 1 104 ? -21.349 0.275 11.461 1.00 90.88 104 ASP A CA 1
ATOM 859 C C . ASP A 1 104 ? -20.036 -0.413 11.060 1.00 90.88 104 ASP A C 1
ATOM 861 O O . ASP A 1 104 ? -19.884 -1.622 11.227 1.00 90.88 104 ASP A O 1
ATOM 865 N N . TYR A 1 105 ? -19.034 0.366 10.629 1.00 90.88 105 TYR A N 1
ATOM 866 C CA . TYR A 1 105 ? -17.697 -0.162 10.333 1.00 90.88 105 TYR A CA 1
ATOM 867 C C . TYR A 1 105 ? -17.041 -0.794 11.564 1.00 90.88 105 TYR A C 1
ATOM 869 O O . TYR A 1 105 ? -16.454 -1.866 11.468 1.00 90.88 105 TYR A O 1
ATOM 877 N N . ALA A 1 106 ? -17.130 -0.146 12.726 1.00 91.06 106 ALA A N 1
ATOM 878 C CA . ALA A 1 106 ? -16.568 -0.673 13.965 1.00 91.06 106 ALA A CA 1
ATOM 879 C C . ALA A 1 106 ? -17.244 -1.996 14.366 1.00 91.06 106 ALA A C 1
ATOM 881 O O . ALA A 1 106 ? -16.556 -2.950 14.730 1.00 91.06 106 ALA A O 1
ATOM 882 N N . SER A 1 107 ? -18.569 -2.074 14.210 1.00 91.69 107 SER A N 1
ATOM 883 C CA . SER A 1 107 ? -19.358 -3.277 14.493 1.00 91.69 107 SER A CA 1
ATOM 884 C C . SER A 1 107 ? -18.992 -4.441 13.567 1.00 91.69 107 SER A C 1
ATOM 886 O O . SER A 1 107 ? -18.760 -5.547 14.049 1.00 91.69 107 SER A O 1
ATOM 888 N N . GLU A 1 108 ? -18.857 -4.200 12.260 1.00 90.56 108 GLU A N 1
ATOM 889 C CA . GLU A 1 108 ? -18.437 -5.222 11.284 1.00 90.56 108 GLU A CA 1
ATOM 890 C C . GLU A 1 108 ? -16.998 -5.706 11.499 1.00 90.56 108 GLU A C 1
ATOM 892 O O . GLU A 1 108 ? -16.672 -6.857 11.215 1.00 90.56 108 GLU A O 1
ATOM 897 N N . LEU A 1 109 ? -16.137 -4.842 12.038 1.00 87.62 109 LEU A N 1
ATOM 898 C CA . LEU A 1 109 ? -14.764 -5.183 12.409 1.00 87.62 109 LEU A CA 1
ATOM 899 C C . LEU A 1 109 ? -14.657 -5.832 13.799 1.00 87.62 109 LEU A C 1
ATOM 901 O O . LEU A 1 109 ? -13.561 -6.235 14.187 1.00 87.62 109 LEU A O 1
ATOM 905 N N . GLY A 1 110 ? -15.759 -5.922 14.552 1.00 89.56 110 GLY A N 1
ATOM 906 C CA . GLY A 1 110 ? -15.789 -6.493 15.900 1.00 89.56 110 GLY A CA 1
ATOM 907 C C . GLY A 1 110 ? -15.033 -5.669 16.947 1.00 89.56 110 GLY A C 1
ATOM 908 O O . GLY A 1 110 ? -14.522 -6.231 17.915 1.00 89.56 110 GLY A O 1
ATOM 909 N N . ILE A 1 111 ? -14.921 -4.349 16.762 1.00 91.94 111 ILE A N 1
ATOM 910 C CA . ILE A 1 111 ? -14.165 -3.452 17.648 1.00 91.94 111 ILE A CA 1
ATOM 911 C C . ILE A 1 111 ? -14.969 -2.212 18.049 1.00 91.94 111 ILE A C 1
ATOM 913 O O . ILE A 1 111 ? -16.005 -1.894 17.475 1.00 91.94 111 ILE A O 1
ATOM 917 N N . SER A 1 112 ? -14.477 -1.467 19.042 1.00 93.81 112 SER A N 1
ATOM 918 C CA . SER A 1 112 ? -15.092 -0.192 19.421 1.00 93.81 112 SER A CA 1
ATOM 919 C C . SER A 1 112 ? -14.760 0.924 18.420 1.00 93.81 112 SER A C 1
ATOM 921 O O . SER A 1 112 ? -13.688 0.938 17.808 1.00 93.81 112 SER A O 1
ATOM 923 N N . VAL A 1 113 ? -15.636 1.928 18.313 1.00 93.12 113 VAL A N 1
ATOM 924 C CA . VAL A 1 113 ? -15.388 3.144 17.511 1.00 93.12 113 VAL A CA 1
ATOM 925 C C . VAL A 1 113 ? -14.128 3.884 17.971 1.00 93.12 113 VAL A C 1
ATOM 927 O O . VAL A 1 113 ? -13.383 4.423 17.147 1.00 93.12 113 VAL A O 1
ATOM 930 N N . ALA A 1 114 ? -13.859 3.892 19.280 1.00 91.94 114 ALA A N 1
ATOM 931 C CA . ALA A 1 114 ? -12.654 4.489 19.846 1.00 91.94 114 ALA A CA 1
ATOM 932 C C . ALA A 1 114 ? -11.395 3.739 19.387 1.00 91.94 114 ALA A C 1
ATOM 934 O O . ALA A 1 114 ? -10.436 4.371 18.949 1.00 91.94 114 ALA A O 1
ATOM 935 N N . SER A 1 115 ? -11.430 2.402 19.402 1.00 89.06 115 SER A N 1
ATOM 936 C CA . SER A 1 115 ? -10.351 1.556 18.881 1.00 89.06 115 SER A CA 1
ATOM 937 C C . SER A 1 115 ? -10.131 1.803 17.392 1.00 89.06 115 SER A C 1
ATOM 939 O O . SER A 1 115 ? -9.000 2.032 16.985 1.00 89.06 115 SER A O 1
ATOM 941 N N . LEU A 1 116 ? -11.196 1.852 16.586 1.00 90.00 116 LEU A N 1
ATOM 942 C CA . LEU A 1 116 ? -11.087 2.126 15.150 1.00 90.00 116 LEU A CA 1
ATOM 943 C C . LEU A 1 116 ? -10.470 3.506 14.896 1.00 90.00 116 LEU A C 1
ATOM 945 O O . LEU A 1 116 ? -9.585 3.658 14.059 1.00 90.00 116 LEU A O 1
ATOM 949 N N . SER A 1 117 ? -10.898 4.512 15.659 1.00 89.94 117 SER A N 1
ATOM 950 C CA . SER A 1 117 ? -10.367 5.874 15.560 1.00 89.94 117 SER A CA 1
ATOM 951 C C . SER A 1 117 ? -8.892 5.949 15.932 1.00 89.94 117 SER A C 1
ATOM 953 O O . SER A 1 117 ? -8.120 6.610 15.235 1.00 89.94 117 SER A O 1
ATOM 955 N N . GLN A 1 118 ? -8.498 5.255 16.998 1.00 86.25 118 GLN A N 1
ATOM 956 C CA . GLN A 1 118 ? -7.110 5.177 17.426 1.00 86.25 118 GLN A CA 1
ATOM 957 C C . GLN A 1 118 ? -6.256 4.459 16.380 1.00 86.25 118 GLN A C 1
ATOM 959 O O . GLN A 1 118 ? -5.229 4.992 15.986 1.00 86.25 118 GLN A O 1
ATOM 964 N N . ILE A 1 119 ? -6.713 3.316 15.866 1.00 85.31 119 ILE A N 1
ATOM 965 C CA . ILE A 1 119 ? -6.032 2.539 14.822 1.00 85.31 119 ILE A CA 1
ATOM 966 C C . ILE A 1 119 ? -5.826 3.386 13.560 1.00 85.31 119 ILE A C 1
ATOM 968 O O . ILE A 1 119 ? -4.708 3.469 13.050 1.00 85.31 119 ILE A O 1
ATOM 972 N N . CYS A 1 120 ? -6.867 4.078 13.083 1.00 81.50 120 CYS A N 1
ATOM 973 C CA . CYS A 1 120 ? -6.751 4.987 11.942 1.00 81.50 120 CYS A CA 1
ATOM 974 C C . CYS A 1 120 ? -5.718 6.089 12.204 1.00 81.5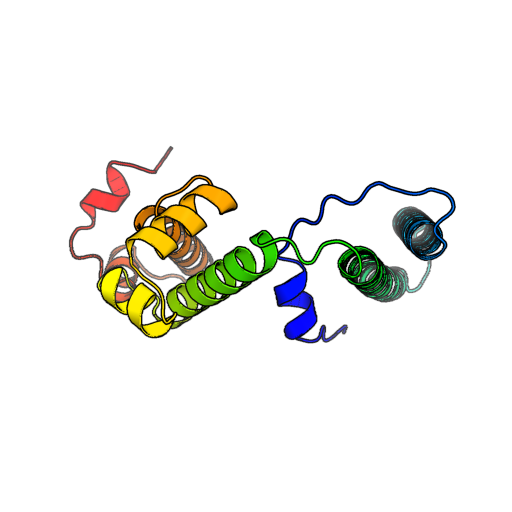0 120 CYS A C 1
ATOM 976 O O . CYS A 1 120 ? -4.870 6.345 11.345 1.00 81.50 120 CYS A O 1
ATOM 978 N N . LYS A 1 121 ? -5.727 6.695 13.398 1.00 75.56 121 LYS A N 1
ATOM 979 C CA . LYS A 1 121 ? -4.782 7.757 13.754 1.00 75.56 121 LYS A CA 1
ATOM 980 C C . LYS A 1 121 ? -3.347 7.238 13.868 1.00 75.56 121 LYS A C 1
ATOM 982 O O . LYS A 1 121 ? -2.443 7.877 13.344 1.00 75.56 121 LYS A O 1
ATOM 987 N N . THR A 1 122 ? -3.140 6.084 14.496 1.00 72.12 122 THR A N 1
ATOM 988 C CA . THR A 1 122 ? -1.826 5.448 14.658 1.00 72.12 122 THR A CA 1
ATOM 989 C C . THR A 1 122 ? -1.222 5.057 13.310 1.00 72.12 122 THR A C 1
ATOM 991 O O . THR A 1 122 ? -0.036 5.276 13.087 1.00 72.12 122 THR A O 1
ATOM 994 N N . ILE A 1 123 ? -2.023 4.495 12.398 1.00 73.81 123 ILE A N 1
ATOM 995 C CA . ILE A 1 123 ? -1.509 3.931 11.141 1.00 73.81 123 ILE A CA 1
ATOM 996 C C . ILE A 1 123 ? -1.448 4.961 10.013 1.00 73.81 123 ILE A C 1
ATOM 998 O O . ILE A 1 123 ? -0.500 4.954 9.233 1.00 73.81 123 ILE A O 1
ATOM 1002 N N . SER A 1 124 ? -2.454 5.829 9.897 1.00 69.88 124 SER A N 1
ATOM 1003 C CA . SER A 1 124 ? -2.579 6.772 8.775 1.00 69.88 124 SER A CA 1
ATOM 1004 C C . SER A 1 124 ? -2.397 8.238 9.165 1.00 69.88 124 SER A C 1
ATOM 1006 O O . SER A 1 124 ? -2.387 9.100 8.290 1.00 69.88 124 SER A O 1
ATOM 1008 N N . GLY A 1 125 ? -2.299 8.547 10.463 1.00 69.81 125 GLY A N 1
ATOM 1009 C CA . GLY A 1 125 ? -2.301 9.925 10.965 1.00 69.81 125 GLY A CA 1
ATOM 1010 C C . GLY A 1 125 ? -3.670 10.614 10.902 1.00 69.81 125 GLY A C 1
ATOM 1011 O O . GLY A 1 125 ? -3.784 11.766 11.315 1.00 69.81 125 GLY A O 1
ATOM 1012 N N . LYS A 1 126 ? -4.710 9.927 10.410 1.00 76.12 126 LYS A N 1
ATOM 1013 C CA . LYS A 1 126 ? -6.025 10.491 10.076 1.00 76.12 126 LYS A CA 1
ATOM 1014 C C . LYS A 1 126 ? -7.153 9.825 10.859 1.00 76.12 126 LYS A C 1
ATOM 1016 O O . LYS A 1 126 ? -7.042 8.683 11.305 1.00 76.12 126 LYS A O 1
ATOM 1021 N N . LYS A 1 127 ? -8.271 10.528 11.023 1.00 83.00 127 LYS A N 1
ATOM 1022 C CA . LYS A 1 127 ? -9.509 9.981 11.593 1.00 83.00 127 LYS A CA 1
ATOM 1023 C C . LYS A 1 127 ? -10.217 9.079 10.572 1.00 83.00 127 LYS A C 1
ATOM 1025 O O . LYS A 1 127 ? -10.084 9.302 9.370 1.00 83.00 127 LYS A O 1
ATOM 1030 N N . PRO A 1 128 ? -11.060 8.124 11.010 1.00 86.31 128 PRO A N 1
ATOM 1031 C CA . PRO A 1 128 ? -11.766 7.217 10.100 1.00 86.31 128 PRO A CA 1
ATOM 1032 C C . PRO A 1 128 ? -12.570 7.934 9.003 1.00 86.31 128 PRO A C 1
ATOM 1034 O O . PRO A 1 128 ? -12.540 7.504 7.856 1.00 86.31 128 PRO A O 1
ATOM 1037 N N . LYS A 1 129 ? -13.228 9.064 9.319 1.00 86.75 129 LYS A N 1
ATOM 1038 C CA . LYS A 1 129 ? -13.962 9.866 8.318 1.00 86.75 129 LYS A CA 1
ATOM 1039 C C . LYS A 1 129 ? -13.056 10.424 7.221 1.00 86.75 129 LYS A C 1
ATOM 1041 O O . LYS A 1 129 ? -13.455 10.441 6.067 1.00 86.75 129 LYS A O 1
ATOM 1046 N N . GLU A 1 130 ? -11.861 10.878 7.584 1.00 78.94 130 GLU A N 1
ATOM 1047 C CA . GLU A 1 130 ? -10.894 11.441 6.635 1.00 78.94 130 GLU A CA 1
ATOM 1048 C C . GLU A 1 130 ? -10.366 10.344 5.706 1.00 78.94 130 GLU A C 1
ATOM 1050 O O . GLU A 1 130 ? -10.281 10.550 4.503 1.00 78.94 130 GLU A O 1
ATOM 1055 N N . VAL A 1 131 ? -10.122 9.141 6.240 1.00 82.12 131 VAL A N 1
ATOM 1056 C CA . VAL A 1 131 ? -9.730 7.967 5.439 1.00 82.12 131 VAL A CA 1
ATOM 1057 C C . VAL A 1 131 ? -10.821 7.582 4.430 1.00 82.12 131 VAL A C 1
ATOM 1059 O O . VAL A 1 131 ? -10.510 7.299 3.274 1.00 82.12 131 VAL A O 1
ATOM 1062 N N . ILE A 1 132 ? -12.095 7.598 4.843 1.00 85.69 132 ILE A N 1
ATOM 1063 C CA . ILE A 1 132 ? -13.240 7.341 3.951 1.00 85.69 132 ILE A CA 1
ATOM 1064 C C . ILE A 1 132 ? -13.323 8.411 2.858 1.00 85.69 132 ILE A C 1
ATOM 1066 O O . ILE A 1 132 ? -13.478 8.088 1.682 1.00 85.69 132 ILE A O 1
ATOM 1070 N N . LEU A 1 133 ? -13.199 9.683 3.242 1.00 80.50 133 LEU A N 1
ATOM 1071 C CA . LEU A 1 133 ? -13.303 10.807 2.319 1.00 80.50 133 LEU A CA 1
ATOM 1072 C C . LEU A 1 133 ? -12.180 10.793 1.276 1.00 80.50 133 LEU A C 1
ATOM 1074 O O . LEU A 1 133 ? -12.458 10.926 0.087 1.00 80.50 133 LEU A O 1
ATOM 1078 N N . ASP A 1 134 ? -10.933 10.574 1.698 1.00 78.25 134 ASP A N 1
ATOM 1079 C CA . ASP A 1 134 ? -9.783 10.475 0.795 1.00 78.25 134 ASP A CA 1
ATOM 1080 C C . ASP A 1 134 ? -9.973 9.364 -0.236 1.00 78.25 134 ASP A C 1
ATOM 1082 O O . ASP A 1 134 ? -9.719 9.557 -1.427 1.00 78.25 134 ASP A O 1
ATOM 1086 N N . PHE A 1 135 ? -10.449 8.203 0.219 1.00 82.38 135 PHE A N 1
ATOM 1087 C CA . PHE A 1 135 ? -10.728 7.074 -0.654 1.00 82.38 135 PHE A CA 1
ATOM 1088 C C . PHE A 1 135 ? -11.773 7.428 -1.720 1.00 82.38 135 PHE A C 1
ATOM 1090 O O . PHE A 1 135 ? -11.564 7.174 -2.907 1.00 82.38 135 PHE A O 1
ATOM 1097 N N . LEU A 1 136 ? -12.871 8.067 -1.318 1.00 80.44 136 LEU A N 1
ATOM 1098 C CA . LEU A 1 136 ? -13.935 8.460 -2.239 1.00 80.44 136 LEU A CA 1
ATOM 1099 C C . LEU A 1 136 ? -13.483 9.543 -3.211 1.00 80.44 136 LEU A C 1
ATOM 1101 O O . LEU A 1 136 ? -13.768 9.435 -4.396 1.00 80.44 136 LEU A O 1
ATOM 1105 N N . ILE A 1 137 ? -12.723 10.541 -2.753 1.00 76.31 137 ILE A N 1
ATOM 1106 C CA . ILE A 1 137 ? -12.154 11.572 -3.629 1.00 76.31 137 ILE A CA 1
ATOM 1107 C C . ILE A 1 137 ? -11.244 10.934 -4.682 1.00 76.31 137 ILE A C 1
ATOM 1109 O O . ILE A 1 137 ? -11.310 11.304 -5.854 1.00 76.31 137 ILE A O 1
ATOM 1113 N N . LEU A 1 138 ? -10.399 9.976 -4.291 1.00 74.88 138 LEU A N 1
ATOM 1114 C CA . LEU A 1 138 ? -9.540 9.253 -5.230 1.00 74.88 138 LEU A CA 1
ATOM 1115 C C . LEU A 1 138 ? -10.361 8.452 -6.243 1.00 74.88 138 LEU A C 1
ATOM 1117 O O . LEU A 1 138 ? -10.070 8.511 -7.439 1.00 74.88 138 LEU A O 1
ATOM 1121 N N . ASN A 1 139 ? -11.408 7.764 -5.791 1.00 76.31 139 ASN A N 1
ATOM 1122 C CA . ASN A 1 139 ? -12.305 7.030 -6.679 1.00 76.31 139 ASN A CA 1
ATOM 1123 C C . ASN A 1 139 ? -13.070 7.956 -7.631 1.00 76.31 139 ASN A C 1
ATOM 1125 O O . ASN A 1 139 ? -13.136 7.666 -8.822 1.00 76.31 139 ASN A O 1
ATOM 1129 N N . ILE A 1 140 ? -13.573 9.096 -7.155 1.00 72.31 140 ILE A N 1
ATOM 1130 C CA . ILE A 1 140 ? -14.233 10.125 -7.970 1.00 72.31 140 ILE A CA 1
ATOM 1131 C C . ILE A 1 140 ? -13.277 10.651 -9.039 1.00 72.31 140 ILE A C 1
ATOM 1133 O O . ILE A 1 140 ? -13.613 10.649 -10.220 1.00 72.31 140 ILE A O 1
ATOM 1137 N N . LYS A 1 141 ? -12.058 11.044 -8.651 1.00 70.50 141 LYS A N 1
ATOM 1138 C CA . LYS A 1 141 ? -11.032 11.530 -9.588 1.00 70.50 141 LYS A CA 1
ATOM 1139 C C . LYS A 1 141 ? -10.667 10.472 -10.632 1.00 70.50 141 LYS A C 1
ATOM 1141 O O . LYS A 1 141 ? -10.507 10.805 -11.802 1.00 70.50 141 LYS A O 1
ATOM 1146 N N . SER A 1 142 ? -10.554 9.209 -10.222 1.00 74.62 142 SER A N 1
ATOM 1147 C CA . SER A 1 142 ? -10.312 8.081 -11.128 1.00 74.62 142 SER A CA 1
ATOM 1148 C C . SER A 1 142 ? -11.478 7.878 -12.103 1.00 74.62 142 SER A C 1
ATOM 1150 O O . SER A 1 142 ? -11.265 7.736 -13.304 1.00 74.62 142 SER A O 1
ATOM 1152 N N . THR A 1 143 ? -12.712 7.946 -11.605 1.00 66.94 143 THR A N 1
ATOM 1153 C CA . THR A 1 143 ? -13.946 7.792 -12.392 1.00 66.94 143 THR A CA 1
ATOM 1154 C C . THR A 1 143 ? -14.084 8.911 -13.426 1.00 66.94 143 THR A C 1
ATOM 1156 O O . THR A 1 143 ? -14.247 8.627 -14.608 1.00 66.94 143 THR A O 1
ATOM 1159 N N . LEU A 1 144 ? -13.897 10.171 -13.014 1.00 68.06 144 LEU A N 1
ATOM 1160 C CA . LEU A 1 144 ? -13.924 11.350 -13.892 1.00 68.06 144 LEU A CA 1
ATOM 1161 C C . LEU A 1 144 ? -12.850 11.310 -14.985 1.00 68.06 144 LEU A C 1
ATOM 1163 O O . LEU A 1 144 ? -13.054 11.824 -16.076 1.00 68.06 144 LEU A O 1
ATOM 1167 N N . LYS A 1 145 ? -11.689 10.711 -14.706 1.00 65.81 145 LYS A N 1
ATOM 1168 C CA . LYS A 1 145 ? -10.617 10.573 -15.699 1.00 65.81 145 LYS A CA 1
ATOM 1169 C C . LYS A 1 145 ? -10.918 9.493 -16.742 1.00 65.81 145 LYS A C 1
ATOM 1171 O O . LYS A 1 145 ? -10.394 9.559 -17.850 1.00 65.81 145 LYS A O 1
ATOM 1176 N N . ASN A 1 146 ? -11.721 8.498 -16.373 1.00 56.25 146 ASN A N 1
ATOM 1177 C CA . ASN A 1 146 ? -11.971 7.308 -17.181 1.00 56.25 146 ASN A CA 1
ATOM 1178 C C . ASN A 1 146 ? -13.310 7.349 -17.933 1.00 56.25 146 ASN A C 1
ATOM 1180 O O . ASN A 1 146 ? -13.571 6.446 -18.725 1.00 56.25 146 ASN A O 1
ATOM 1184 N N . MET A 1 147 ? -14.159 8.352 -17.698 1.00 52.03 147 MET A N 1
ATOM 1185 C CA . MET A 1 147 ? -15.495 8.438 -18.284 1.00 52.03 147 MET A CA 1
ATOM 1186 C C . MET A 1 147 ? -15.827 9.860 -18.755 1.00 52.03 147 MET A C 1
ATOM 1188 O O . MET A 1 147 ? -15.467 10.833 -18.103 1.00 52.03 147 MET A O 1
ATOM 1192 N N . GLU A 1 148 ? -16.596 9.974 -19.841 1.00 53.09 148 GLU A N 1
ATOM 1193 C CA . GLU A 1 148 ? -17.230 11.216 -20.320 1.00 53.09 148 GLU A CA 1
ATOM 1194 C C . GLU A 1 148 ? -18.445 11.639 -19.451 1.00 53.09 148 GLU A C 1
ATOM 1196 O O . GLU A 1 148 ? -19.391 12.234 -19.960 1.00 53.09 148 GLU A O 1
ATOM 1201 N N . TYR A 1 149 ? -18.475 11.310 -18.152 1.00 50.66 149 TYR A N 1
ATOM 1202 C CA . TYR A 1 149 ? -19.599 11.675 -17.276 1.00 50.66 149 TYR A CA 1
ATOM 1203 C C . TYR A 1 149 ? -19.476 13.115 -16.781 1.00 50.66 149 TYR A C 1
ATOM 1205 O O . TYR A 1 149 ? -18.394 13.595 -16.429 1.00 50.66 149 TYR A O 1
ATOM 1213 N N . SER A 1 150 ? -20.612 13.803 -16.713 1.00 54.88 150 SER A N 1
ATOM 1214 C CA . SER A 1 150 ? -20.701 15.142 -16.140 1.00 54.88 150 SER A CA 1
ATOM 1215 C C . SER A 1 150 ? -20.528 15.107 -14.615 1.00 54.88 150 SER A C 1
ATOM 1217 O O . SER A 1 150 ? -20.843 14.120 -13.949 1.00 54.88 150 SER A O 1
ATOM 1219 N N . ILE A 1 151 ? -20.070 16.221 -14.032 1.00 54.84 151 ILE A N 1
ATOM 1220 C CA . ILE A 1 151 ? -19.899 16.399 -12.574 1.00 54.84 151 ILE A CA 1
ATOM 1221 C C . ILE A 1 151 ? -21.172 16.000 -11.800 1.00 54.84 151 ILE A C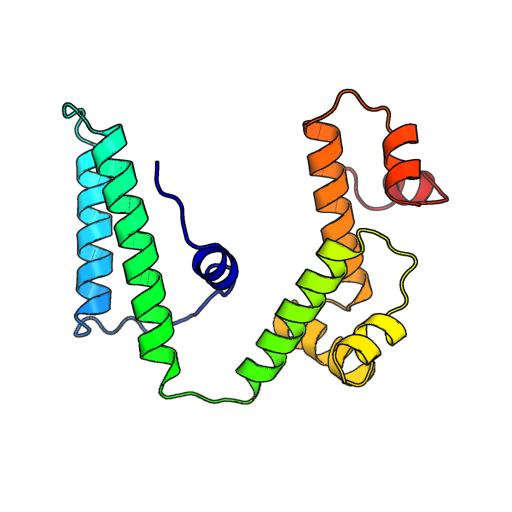 1
ATOM 1223 O O . ILE A 1 151 ? -21.08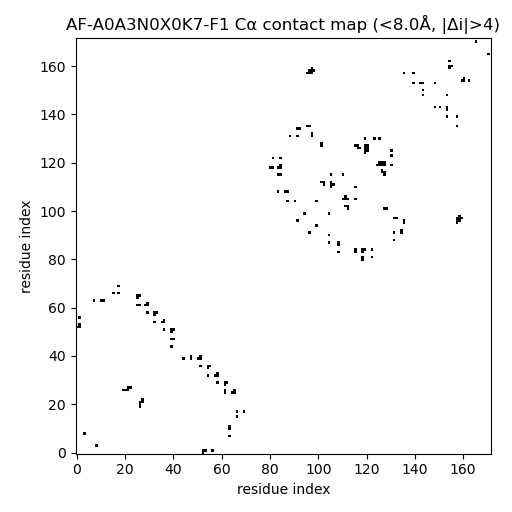7 15.420 -10.720 1.00 54.84 151 ILE A O 1
ATOM 1227 N N . SER A 1 152 ? -22.347 16.249 -12.383 1.00 54.78 152 SER A N 1
ATOM 1228 C CA . SER A 1 152 ? -23.661 15.930 -11.819 1.00 54.78 152 SER A CA 1
ATOM 1229 C C . SER A 1 152 ? -23.935 14.4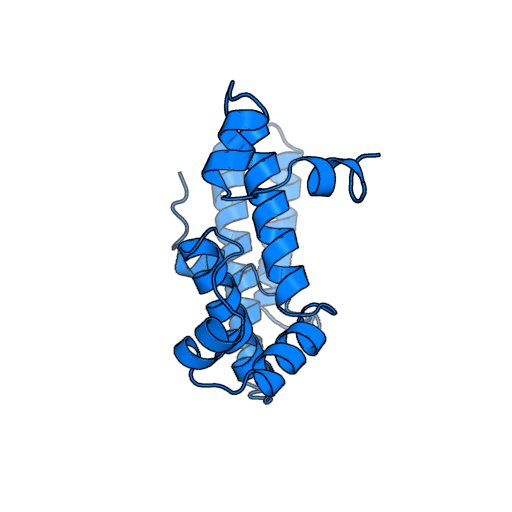26 -11.703 1.00 54.78 152 SER A C 1
ATOM 1231 O O . SER A 1 152 ? -24.492 13.987 -10.699 1.00 54.78 152 SER A O 1
ATOM 1233 N N . GLU A 1 153 ? -23.521 13.624 -12.687 1.00 55.81 153 GLU A N 1
ATOM 1234 C CA . GLU A 1 153 ? -23.698 12.163 -12.668 1.00 55.81 153 GLU A CA 1
ATOM 1235 C C . GLU A 1 153 ? -22.765 11.503 -11.647 1.00 55.81 153 GLU A C 1
ATOM 1237 O O . GLU A 1 153 ? -23.155 10.568 -10.948 1.00 55.81 153 GLU A O 1
ATOM 1242 N N . VAL A 1 154 ? -21.559 12.052 -11.480 1.00 55.31 154 VAL A N 1
ATOM 1243 C CA . VAL A 1 154 ? -20.600 11.575 -10.478 1.00 55.31 154 VAL A CA 1
ATOM 1244 C C . VAL A 1 154 ? -21.048 11.934 -9.057 1.00 55.31 154 VAL A C 1
ATOM 1246 O O . VAL A 1 154 ? -20.987 11.085 -8.174 1.00 55.31 154 VAL A O 1
ATOM 1249 N N . SER A 1 155 ? -21.592 13.128 -8.810 1.00 54.31 155 SER A N 1
ATOM 1250 C CA . SER A 1 155 ? -22.171 13.462 -7.495 1.00 54.31 155 SER A CA 1
ATOM 1251 C C . SER A 1 155 ? -23.326 12.536 -7.100 1.00 54.31 155 SER A C 1
ATOM 1253 O O . SER A 1 155 ? -23.407 12.136 -5.939 1.00 54.31 155 SER A O 1
ATOM 1255 N N . TYR A 1 156 ? -24.170 12.144 -8.062 1.00 56.94 156 TYR A N 1
ATOM 1256 C CA . TYR A 1 156 ? -25.275 11.209 -7.833 1.00 56.94 156 TYR A CA 1
ATOM 1257 C C . TYR A 1 156 ? -24.775 9.790 -7.524 1.00 56.94 156 TYR A C 1
ATOM 1259 O O . TYR A 1 156 ? -25.269 9.136 -6.611 1.00 56.94 156 TYR A O 1
ATOM 1267 N N . GLN A 1 157 ? -23.742 9.326 -8.233 1.00 54.38 157 GLN A N 1
ATOM 1268 C CA . GLN A 1 157 ? -23.172 7.989 -8.044 1.00 54.38 157 GLN A CA 1
ATOM 1269 C C . GLN A 1 157 ? -22.403 7.830 -6.724 1.00 54.38 157 GLN A C 1
ATOM 1271 O O . GLN A 1 157 ? -22.362 6.737 -6.163 1.00 54.38 157 GLN A O 1
ATOM 1276 N N . PHE A 1 158 ? -21.816 8.915 -6.216 1.00 54.50 158 PHE A N 1
ATOM 1277 C CA . PHE A 1 158 ? -21.157 8.949 -4.907 1.00 54.50 158 PHE A CA 1
ATOM 1278 C C . PHE A 1 158 ? -22.074 9.442 -3.780 1.00 54.50 158 PHE A C 1
ATOM 1280 O O . PHE A 1 158 ? -21.630 9.558 -2.635 1.00 54.50 158 PHE A O 1
ATOM 1287 N N . ASP A 1 159 ? -23.354 9.670 -4.095 1.00 55.78 159 ASP A N 1
ATOM 1288 C CA . ASP A 1 159 ? -24.418 9.970 -3.139 1.00 55.78 159 ASP A CA 1
ATOM 1289 C C . ASP A 1 159 ? -24.091 11.210 -2.268 1.00 55.78 159 ASP A C 1
ATOM 1291 O O . ASP A 1 159 ? -24.328 11.241 -1.056 1.00 55.78 159 ASP A O 1
ATOM 1295 N N . ILE A 1 160 ? -23.470 12.219 -2.903 1.00 53.97 160 ILE A N 1
ATOM 1296 C CA . ILE A 1 160 ? -23.076 13.506 -2.314 1.00 53.97 160 ILE A CA 1
ATOM 1297 C C . ILE A 1 160 ? -24.190 14.516 -2.606 1.00 53.97 160 ILE A C 1
ATOM 1299 O O . ILE A 1 160 ? -24.295 15.021 -3.722 1.00 53.97 160 ILE A O 1
ATOM 1303 N N . ASP A 1 161 ? -24.998 14.824 -1.591 1.00 44.91 161 ASP A N 1
ATOM 1304 C CA . ASP A 1 161 ? -26.181 15.689 -1.725 1.00 44.91 161 ASP A CA 1
ATOM 1305 C C . ASP A 1 161 ? -25.859 17.168 -2.040 1.00 44.91 161 ASP A C 1
ATOM 1307 O O . ASP A 1 161 ? -26.740 17.894 -2.497 1.00 44.91 161 ASP A O 1
ATOM 1311 N N . ASP A 1 162 ? -24.618 17.636 -1.833 1.00 47.53 162 ASP A N 1
ATOM 1312 C CA . ASP A 1 162 ? -24.236 19.038 -2.075 1.00 47.53 162 ASP A CA 1
ATOM 1313 C C . ASP A 1 162 ? -22.927 19.176 -2.891 1.00 47.53 162 ASP A C 1
ATOM 1315 O O . ASP A 1 162 ? -21.828 18.944 -2.364 1.00 47.53 162 ASP A O 1
ATOM 1319 N N . PRO A 1 163 ? -23.004 19.597 -4.170 1.00 47.12 163 PRO A N 1
ATOM 1320 C CA . PRO A 1 16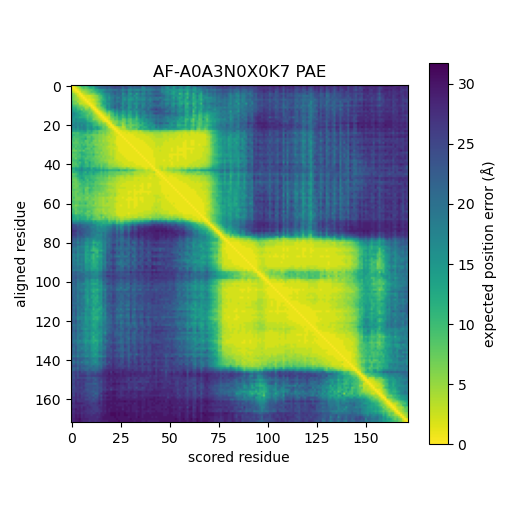3 ? -21.844 19.862 -5.029 1.00 47.12 163 PRO A CA 1
ATOM 1321 C C . PRO A 1 163 ? -20.885 20.928 -4.471 1.00 47.12 163 PRO A C 1
ATOM 1323 O O . PRO A 1 163 ? -19.700 20.947 -4.818 1.00 47.12 163 PRO A O 1
ATOM 1326 N N . SER A 1 164 ? -21.365 21.806 -3.586 1.00 46.75 164 SER A N 1
ATOM 1327 C CA . SER A 1 164 ? -20.597 22.928 -3.026 1.00 46.75 164 SER A CA 1
ATOM 1328 C C . SER A 1 164 ? -19.470 22.466 -2.093 1.00 46.75 164 SER A C 1
ATOM 1330 O O . SER A 1 164 ? -18.456 23.153 -1.950 1.00 46.75 164 SER A O 1
ATOM 1332 N N . TYR A 1 165 ? -19.591 21.265 -1.516 1.00 48.25 165 TYR A N 1
ATOM 1333 C CA . TYR A 1 165 ? -18.564 20.665 -0.658 1.00 48.25 165 TYR A CA 1
ATOM 1334 C C . TYR A 1 165 ? -17.286 20.306 -1.437 1.00 48.25 165 TYR A C 1
ATOM 1336 O O . TYR A 1 165 ? -16.182 20.360 -0.891 1.00 48.25 165 TYR A O 1
ATOM 1344 N N . PHE A 1 166 ? -17.426 19.984 -2.729 1.00 46.34 166 PHE A N 1
ATOM 1345 C CA . PHE A 1 166 ? -16.306 19.695 -3.629 1.00 46.34 166 PHE A CA 1
ATOM 1346 C C . PHE A 1 166 ? -15.527 20.967 -3.998 1.00 46.34 166 PHE A C 1
ATOM 1348 O O . PHE A 1 166 ? -14.297 20.946 -4.058 1.00 46.34 166 PHE A O 1
ATOM 1355 N N . ALA A 1 167 ? -16.237 22.079 -4.211 1.00 48.75 167 ALA A N 1
ATOM 1356 C CA . ALA A 1 167 ? -15.659 23.330 -4.696 1.00 48.75 167 ALA A CA 1
ATOM 1357 C C . ALA A 1 167 ? -14.895 24.120 -3.619 1.00 48.75 167 ALA A C 1
ATOM 1359 O O . ALA A 1 167 ? -13.935 24.811 -3.942 1.00 48.75 167 ALA A O 1
ATOM 1360 N N . GLN A 1 168 ? -15.291 24.025 -2.344 1.00 49.59 168 GLN A N 1
ATOM 1361 C CA . GLN A 1 168 ? -14.733 24.889 -1.294 1.00 49.59 168 GLN A CA 1
ATOM 1362 C C . GLN A 1 168 ? -13.459 24.374 -0.611 1.00 49.59 168 GLN A C 1
ATOM 1364 O O . GLN A 1 168 ? -12.777 25.180 0.015 1.00 49.59 168 GLN A O 1
ATOM 1369 N N . ASN A 1 169 ? -13.116 23.080 -0.702 1.00 42.09 169 ASN A N 1
ATOM 1370 C CA . ASN A 1 169 ? -12.000 22.531 0.087 1.00 42.09 169 ASN A CA 1
ATOM 1371 C C . ASN A 1 169 ? -10.831 21.911 -0.696 1.00 42.09 169 ASN A C 1
ATOM 1373 O O . ASN A 1 169 ? -9.766 21.792 -0.100 1.00 42.09 169 ASN A O 1
ATOM 1377 N N . HIS A 1 170 ? -10.949 21.524 -1.976 1.00 44.50 170 HIS A N 1
ATOM 1378 C CA . HIS A 1 170 ? -9.875 20.735 -2.620 1.00 44.50 170 HIS A CA 1
ATOM 1379 C C . HIS A 1 170 ? -9.721 20.872 -4.149 1.00 44.50 170 HIS A C 1
ATOM 1381 O O . HIS A 1 170 ? -9.389 19.892 -4.826 1.00 44.50 170 HIS A O 1
ATOM 1387 N N . LEU A 1 171 ? -9.861 22.080 -4.697 1.00 31.95 171 LEU A N 1
ATOM 1388 C CA . LEU A 1 171 ? -9.273 22.410 -6.002 1.00 31.95 171 LEU A CA 1
ATOM 1389 C C . LEU A 1 171 ? -8.114 23.407 -5.816 1.00 31.95 171 LEU A C 1
ATOM 1391 O O . LEU A 1 171 ? -8.307 24.390 -5.102 1.00 31.95 171 LEU A O 1
ATOM 1395 N N . PRO A 1 172 ? -6.918 23.157 -6.389 1.00 39.34 172 PRO A N 1
ATOM 1396 C CA . PRO A 1 172 ? -5.978 24.233 -6.687 1.00 39.34 172 PRO A CA 1
ATOM 1397 C C . PRO A 1 172 ? -6.516 25.143 -7.800 1.00 39.34 172 PRO A C 1
ATOM 1399 O O . PRO A 1 172 ? -7.281 24.641 -8.659 1.00 39.34 172 PRO A O 1
#

Organism: NCBI:txid2487074

Foldseek 3Di:
DDPDDPVLVLVVVDDDDDDQDVVDPLSVVLVVLVVVLVVLVVDPDPCSVVSNVVSVVVNSVSVVVVSVVVVVPDPDPLVLLVVLVSVLLVVLVVVLELPDDLCNSCVVSVHDSVSVQVSCCVPPVDGSSVSSVVVNVVVLVVDVVVDPDDPVVSCVVRVPPDPVVVVPDDDD

Secondary structure (DSSP, 8-state):
-----HHHHHHTTS-------TT-HHHHHHHHHHHHHHHHHHS--TTHHHHHHHHHHHHHHHHHHHHHHGGGG---THHHHHHHHHHHHHHHHHH--S-S-HHHHHHHTTS-HHHHHHHHHHHHSS-HHHHHHHHHHHHHHHHHHHS---HHHHHHHTT-S-THHHHHHS--

Sequence (172 aa):
MLKFDVAVIYELDTISITEIDQENQLVQDAYTTIKKCIFEYQNQLPGKDLALQYLVGMLLLRLYRISQAHQTQIHTLNQNERSVFRNFKKLVQENNSIKKKIEDYASELGISVASLSQICKTISGKKPKEVILDFLILNIKSTLKNMEYSISEVSYQFDIDDPSYFAQNHLP

pLDDT: mean 72.36, std 17.8, range [31.95, 94.62]

InterPro domains:
  IPR018060 AraC-like, DNA binding HTH domain [PS01124] (86-172)

Mean predicted aligned error: 15.97 Å

Solvent-accessible surface area (backbone atoms only — not comparable to full-atom values): 10312 Å² total; per-residue (Å²): 132,89,79,73,56,69,69,58,62,65,54,68,77,54,90,74,89,68,87,83,52,82,85,37,66,59,53,51,47,34,52,52,39,52,52,50,43,52,51,48,69,73,42,94,50,90,63,37,73,61,52,44,51,52,41,52,55,50,33,54,54,33,53,50,50,48,58,54,67,65,50,78,83,59,91,47,77,64,57,61,45,49,50,50,51,50,53,49,54,50,55,48,67,74,62,60,54,77,84,67,51,66,65,56,56,16,55,77,69,74,48,50,52,68,55,49,35,48,41,30,33,75,77,70,72,34,49,56,67,54,55,51,49,53,52,49,52,51,50,49,55,52,48,56,74,74,42,98,65,53,73,69,58,52,34,62,71,44,69,50,93,57,75,64,68,59,69,76,75,77,68,136

Radius of gyration: 20.81 Å; Cα contacts (8 Å, |Δi|>4): 109; chains: 1; bounding box: 51×39×48 Å

Nearest PDB structures (foldseek):
  6swi-assembly1_A  TM=8.740E-01  e=8.840E-02  Geobacillus stearothermophilus
  3lsg-assembly3_E  TM=8.509E-01  e=7.925E-02  Fusobacterium nucleatum subsp. nucleatum
  3lsg-assembly2_D  TM=8.164E-01  e=6.371E-02  Fusobacterium nucleatum subsp. nucleatum
  3lsg-assembly1_A  TM=8.431E-01  e=1.526E-01  Fusobacterium nucleatum subsp. nucleatum
  7r3w-assembly3_C  TM=7.120E-01  e=3.461E-01  Salmonella enterica subsp. enterica serovar Typhimurium